Protein AF-A0A0B0PLJ2-F1 (afdb_monomer)

Secondary structure (DSSP, 8-state):
------------------S-----TT--S--PPPP---------SS-EEEEEE-TTSS-EEEEETTS-EE-

Organism: Gossypium arboreum (NCBI:txid29729)

Radius of gyration: 23.35 Å; Cα contacts (8 Å, |Δi|>4): 51; chains: 1; bounding box: 44×57×44 Å

Foldseek 3Di:
DDDDDDPDPDPPPPPPPPPDDPDDPPCVVPPDDDDDDPDDDDQDPADWDDWDADPVRPDIWTDDPVRDIDD

Solvent-accessible surface area (backbone atoms only — not comparable to full-atom values): 5259 Å² total; per-residue (Å²): 137,85,83,89,81,80,90,68,82,81,81,78,77,69,79,74,89,74,76,76,78,83,74,69,92,82,62,79,74,65,86,77,85,82,87,75,91,87,79,88,78,85,84,58,98,47,61,70,78,51,71,49,67,42,95,86,69,83,41,50,40,37,38,36,80,71,78,51,76,46,102

pLDDT: mean 76.12, std 20.11, range [38.81, 98.0]

Sequence (71 aa):
MDGFVEDGPLDDNVESFSSHEETDPIDAVGRCFTFMEVNSVRASRNKVICCDFSSDGKFLATGGHDKKAVL

Mean predicted aligned error: 16.37 Å

InterPro domains:
  IPR001680 WD40 repeat [PF00400] (40-69)
  IPR015943 WD40/YVTN repeat-like-containing domain superfamily [G3DSA:2.130.10.10] (26-71)
  IPR036322 WD40-repeat-containing domain superfamily [SSF50978] (37-68)
  IPR044716 Transcriptional corepressor LEUNIG-like [PTHR44376] (12-71)

Structure (mmCIF, N/CA/C/O backbone):
data_AF-A0A0B0PLJ2-F1
#
_entry.id   AF-A0A0B0PLJ2-F1
#
loop_
_atom_site.group_PDB
_atom_site.id
_atom_site.type_symbol
_atom_site.label_atom_id
_atom_site.label_alt_id
_atom_site.label_comp_id
_atom_site.label_asym_id
_atom_site.label_entity_id
_atom_site.label_seq_id
_atom_site.pdbx_PDB_ins_code
_atom_site.Cartn_x
_atom_site.Cartn_y
_atom_site.Cartn_z
_atom_site.occupancy
_atom_site.B_iso_or_equiv
_atom_site.auth_seq_id
_atom_site.auth_comp_id
_atom_site.auth_asym_id
_atom_site.auth_atom_id
_atom_site.pdbx_PDB_model_num
ATOM 1 N N . MET A 1 1 ? -21.159 44.766 -1.562 1.00 38.81 1 MET A N 1
ATOM 2 C CA . MET A 1 1 ? -20.437 43.504 -1.397 1.00 38.81 1 MET A CA 1
ATOM 3 C C . MET A 1 1 ? -20.325 42.848 -2.771 1.00 38.81 1 MET A C 1
ATOM 5 O O . MET A 1 1 ? -21.365 42.484 -3.296 1.00 38.81 1 MET A O 1
ATOM 9 N N . ASP A 1 2 ? -19.287 43.123 -3.560 1.00 40.69 2 ASP A N 1
ATOM 10 C CA . ASP A 1 2 ? -17.972 42.441 -3.641 1.00 40.69 2 ASP A CA 1
ATOM 11 C C . ASP A 1 2 ? -18.035 41.183 -4.522 1.00 40.69 2 ASP A C 1
ATOM 13 O O . ASP A 1 2 ? -18.796 40.271 -4.226 1.00 40.69 2 ASP A O 1
ATOM 17 N N . GLY A 1 3 ? -17.171 41.113 -5.541 1.00 46.66 3 GLY A N 1
ATOM 18 C CA . GLY A 1 3 ? -16.668 39.828 -6.043 1.00 46.66 3 GLY A CA 1
ATOM 19 C C . GLY A 1 3 ? -16.975 39.475 -7.496 1.00 46.66 3 GLY A C 1
ATOM 20 O O . GLY A 1 3 ? -17.913 38.746 -7.781 1.00 46.66 3 GLY A O 1
ATOM 21 N N . PHE A 1 4 ? -16.112 39.957 -8.388 1.00 47.22 4 PHE A N 1
ATOM 22 C CA . PHE A 1 4 ? -15.735 39.357 -9.673 1.00 47.22 4 PHE A CA 1
ATOM 23 C C . PHE A 1 4 ? -15.606 37.818 -9.627 1.00 47.22 4 PHE A C 1
ATOM 25 O O . PHE A 1 4 ? -14.998 37.307 -8.690 1.00 47.22 4 PHE A O 1
ATOM 32 N N . VAL A 1 5 ? -16.020 37.119 -10.691 1.00 50.00 5 VAL A N 1
ATOM 33 C CA . VAL A 1 5 ? -15.102 36.404 -11.606 1.00 50.00 5 VAL A CA 1
ATOM 34 C C . VAL A 1 5 ? -15.890 35.836 -12.793 1.00 50.00 5 VAL A C 1
ATOM 36 O O . VAL A 1 5 ? -16.895 35.153 -12.636 1.00 50.00 5 VAL A O 1
ATOM 39 N N . GLU A 1 6 ? -15.433 36.217 -13.979 1.00 52.62 6 GLU A N 1
ATOM 40 C CA . GLU A 1 6 ? -15.819 35.724 -15.297 1.00 52.62 6 GLU A CA 1
ATOM 41 C C . GLU A 1 6 ? -15.240 34.311 -15.463 1.00 52.62 6 GLU A C 1
ATOM 43 O O . GLU A 1 6 ? -14.037 34.129 -15.266 1.00 52.62 6 GLU A O 1
ATOM 48 N N . ASP A 1 7 ? -16.079 33.314 -15.766 1.00 53.84 7 ASP A N 1
ATOM 49 C CA . ASP A 1 7 ? -15.648 31.942 -16.066 1.00 53.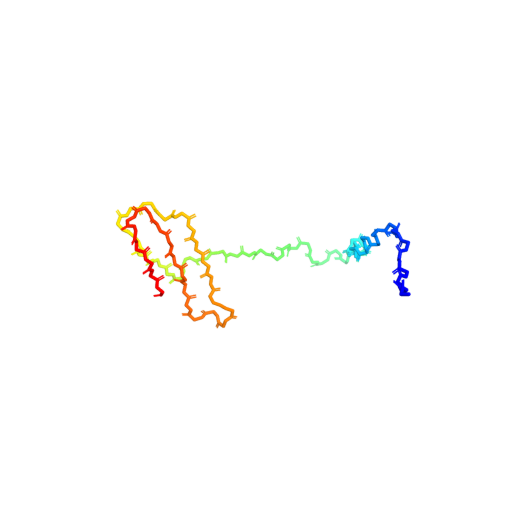84 7 ASP A CA 1
ATOM 50 C C . ASP A 1 7 ? -14.820 31.935 -17.363 1.00 53.84 7 ASP A C 1
ATOM 52 O O . ASP A 1 7 ? -15.331 31.738 -18.468 1.00 53.84 7 ASP A O 1
ATOM 56 N N . GLY A 1 8 ? -13.523 32.210 -17.230 1.00 56.19 8 GLY A N 1
ATOM 57 C CA . GLY A 1 8 ? -12.549 32.035 -18.297 1.00 56.19 8 GLY A CA 1
ATOM 58 C C . GLY A 1 8 ? -12.363 30.544 -18.601 1.00 56.19 8 GLY A C 1
ATOM 59 O O . GLY A 1 8 ? -12.364 29.729 -17.675 1.00 56.19 8 GLY A O 1
ATOM 60 N N . PRO A 1 9 ? -12.217 30.148 -19.877 1.00 57.88 9 PRO A N 1
ATOM 61 C CA . PRO A 1 9 ? -11.917 28.765 -20.217 1.00 57.88 9 PRO A CA 1
ATOM 62 C C . PRO A 1 9 ? -10.579 28.368 -19.588 1.00 57.88 9 PRO A C 1
ATOM 64 O O . PRO A 1 9 ? -9.597 29.092 -19.738 1.00 57.88 9 PRO A O 1
ATOM 67 N N . LEU A 1 10 ? -10.577 27.229 -18.887 1.00 56.16 10 LEU A N 1
ATOM 68 C CA . LEU A 1 10 ? -9.389 26.594 -18.320 1.00 56.16 10 LEU A CA 1
ATOM 69 C C . LEU A 1 10 ? -8.312 26.511 -19.401 1.00 56.16 10 LEU A C 1
ATOM 71 O O . LEU A 1 10 ? -8.465 25.800 -20.397 1.00 56.16 10 LEU A O 1
ATOM 75 N N . ASP A 1 11 ? -7.231 27.256 -19.217 1.00 56.38 11 ASP A N 1
ATOM 76 C CA . ASP A 1 11 ? -5.985 26.995 -19.903 1.00 56.38 11 ASP A CA 1
ATOM 77 C C . ASP A 1 11 ? -5.455 25.651 -19.393 1.00 56.38 11 ASP A C 1
ATOM 79 O O . ASP A 1 11 ? -4.682 25.561 -18.444 1.00 56.38 11 ASP A O 1
ATOM 83 N N . ASP A 1 12 ? -5.891 24.569 -20.039 1.00 58.41 12 ASP A N 1
ATOM 84 C CA . ASP A 1 12 ? -5.242 23.263 -19.979 1.00 58.41 12 ASP A CA 1
ATOM 85 C C . ASP A 1 12 ? -3.879 23.368 -20.689 1.00 58.41 12 ASP A C 1
ATOM 87 O O . ASP A 1 12 ? -3.634 22.768 -21.737 1.00 58.41 12 ASP A O 1
ATOM 91 N N . ASN A 1 13 ? -2.972 24.176 -20.135 1.00 60.06 13 ASN A N 1
ATOM 92 C CA . ASN A 1 13 ? -1.584 24.266 -20.564 1.00 60.06 13 ASN A CA 1
ATOM 93 C C . ASN A 1 13 ? -0.816 23.057 -20.015 1.00 60.06 13 ASN A C 1
ATOM 95 O O . ASN A 1 13 ? 0.105 23.176 -19.205 1.00 60.06 13 ASN A O 1
A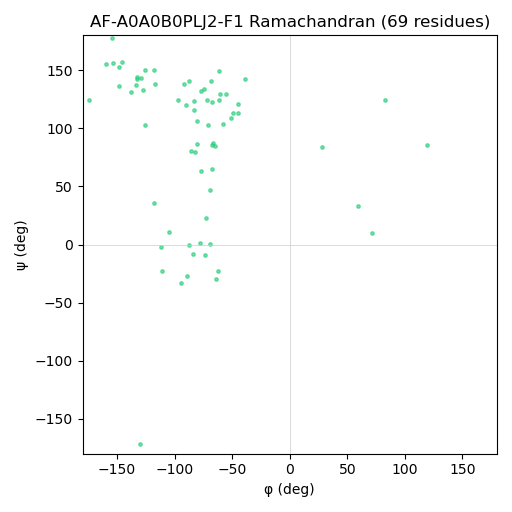TOM 99 N N . VAL A 1 14 ? -1.218 21.862 -20.455 1.00 57.16 14 VAL A N 1
ATOM 100 C CA . VAL A 1 14 ? -0.312 20.722 -20.470 1.00 57.16 14 VAL A CA 1
ATOM 101 C C . VAL A 1 14 ? 0.695 21.017 -21.574 1.00 57.16 14 VAL A C 1
ATOM 103 O O . VAL A 1 14 ? 0.383 20.945 -22.761 1.00 57.16 14 VAL A O 1
ATOM 106 N N . GLU A 1 15 ? 1.901 21.432 -21.193 1.00 51.22 15 GLU A N 1
ATOM 107 C CA . GLU A 1 15 ? 3.006 21.493 -22.140 1.00 51.22 15 GLU A CA 1
ATOM 108 C C . GLU A 1 15 ? 3.190 20.085 -22.713 1.00 51.22 15 GLU A C 1
ATOM 110 O O . GLU A 1 15 ? 3.668 19.157 -22.058 1.00 51.22 15 GLU A O 1
ATOM 115 N N . SER A 1 16 ? 2.716 19.909 -23.945 1.00 55.53 16 SER A N 1
ATOM 116 C CA . SER A 1 16 ? 2.928 18.713 -24.736 1.00 55.53 16 SER A CA 1
ATOM 117 C C . SER A 1 16 ? 4.414 18.673 -25.074 1.00 55.53 16 SER A C 1
ATOM 119 O O . SER A 1 16 ? 4.823 19.157 -26.126 1.00 55.53 16 SER A O 1
ATOM 121 N N . PHE A 1 17 ? 5.239 18.112 -24.185 1.00 50.22 17 PHE A N 1
ATOM 122 C CA . PHE A 1 17 ? 6.671 17.858 -24.409 1.00 50.22 17 PHE A CA 1
ATOM 123 C C . PHE A 1 17 ? 6.903 16.747 -25.449 1.00 50.22 17 PHE A C 1
ATOM 125 O O . PHE A 1 17 ? 7.694 15.828 -25.267 1.00 50.22 17 PHE A O 1
ATOM 132 N N . SER A 1 18 ? 6.194 16.823 -26.568 1.00 52.91 18 SER A N 1
ATOM 133 C CA . SER A 1 18 ? 6.381 15.994 -27.749 1.00 52.91 18 SER A CA 1
ATOM 134 C C . SER A 1 18 ? 6.762 16.862 -28.946 1.00 52.91 18 SER A C 1
ATOM 136 O O . SER A 1 18 ? 6.347 16.594 -30.071 1.00 52.91 18 SER A O 1
ATOM 138 N N . SER A 1 19 ? 7.536 17.923 -28.733 1.00 47.03 19 SER A N 1
ATOM 139 C CA . SER A 1 19 ? 8.249 18.591 -29.817 1.00 47.03 19 SER A CA 1
ATOM 140 C C . SER A 1 19 ? 9.577 17.873 -30.044 1.00 47.03 19 SER A C 1
ATOM 142 O O . SER A 1 19 ? 10.608 18.268 -29.519 1.00 47.03 19 SER A O 1
ATOM 144 N N . HIS A 1 20 ? 9.476 16.764 -30.780 1.00 56.53 20 HIS A N 1
ATOM 145 C CA . HIS A 1 20 ? 10.450 16.249 -31.746 1.00 56.53 20 HIS A CA 1
ATOM 146 C C . HIS A 1 20 ? 11.925 16.628 -31.485 1.00 56.53 20 HIS A C 1
ATOM 148 O O . HIS A 1 20 ? 12.442 17.562 -32.092 1.00 56.53 20 HIS A O 1
ATOM 154 N N . GLU A 1 21 ? 12.618 15.871 -30.629 1.00 49.50 21 GLU A N 1
ATOM 155 C CA . GLU A 1 21 ? 14.083 15.842 -30.671 1.00 49.50 21 GLU A CA 1
ATOM 156 C C . GLU A 1 21 ? 14.512 14.896 -31.800 1.00 49.50 21 GLU A C 1
ATOM 158 O O . GLU A 1 21 ? 14.344 13.674 -31.741 1.00 49.50 21 GLU A O 1
ATOM 163 N N . GLU A 1 22 ? 14.991 15.517 -32.876 1.00 49.97 22 GLU A N 1
ATOM 164 C CA . GLU A 1 22 ? 15.715 14.907 -33.986 1.00 49.97 22 GLU A CA 1
ATOM 165 C C . GLU A 1 22 ? 16.767 13.933 -33.432 1.00 49.97 22 GLU A C 1
ATOM 167 O O . GLU A 1 22 ? 17.682 14.309 -32.709 1.00 49.97 22 GLU A O 1
ATOM 172 N N . THR A 1 23 ? 16.557 12.645 -33.690 1.00 53.09 23 THR A N 1
ATOM 173 C CA . THR A 1 23 ? 17.326 11.555 -33.089 1.00 53.09 23 THR A CA 1
ATOM 174 C C . THR A 1 23 ? 18.623 11.334 -33.867 1.00 53.09 23 THR A C 1
ATOM 176 O O . THR A 1 23 ? 18.579 10.899 -35.020 1.00 53.09 23 THR A O 1
ATOM 179 N N . ASP A 1 24 ? 19.777 11.556 -33.233 1.00 58.97 24 ASP A N 1
ATOM 180 C CA . ASP A 1 24 ? 21.050 10.983 -33.679 1.00 58.97 24 ASP A CA 1
ATOM 181 C C . ASP A 1 24 ? 20.911 9.446 -33.779 1.00 58.97 24 ASP A C 1
ATOM 183 O O . ASP A 1 24 ? 20.475 8.803 -32.818 1.00 58.97 24 ASP A O 1
ATOM 187 N N . PRO A 1 25 ? 21.288 8.791 -34.896 1.00 58.03 25 PRO A N 1
ATOM 188 C CA . PRO A 1 25 ? 21.022 7.362 -35.114 1.00 58.03 25 PRO A CA 1
ATOM 189 C C . PRO A 1 25 ? 21.884 6.392 -34.270 1.00 58.03 25 PRO A C 1
ATOM 191 O O . PRO A 1 25 ? 22.044 5.231 -34.645 1.00 58.03 25 PRO A O 1
ATOM 194 N N . ILE A 1 26 ? 22.428 6.826 -33.127 1.00 58.38 26 ILE A N 1
ATOM 195 C CA . ILE A 1 26 ? 23.298 6.025 -32.246 1.00 58.38 26 ILE A CA 1
ATOM 196 C C . ILE A 1 26 ? 22.645 5.680 -30.887 1.00 58.38 26 ILE A C 1
ATOM 198 O O . ILE A 1 26 ? 23.194 4.870 -30.149 1.00 58.38 26 ILE A O 1
ATOM 202 N N . ASP A 1 27 ? 21.425 6.146 -30.593 1.00 54.28 27 ASP A N 1
ATOM 203 C CA . ASP A 1 27 ? 20.691 5.774 -29.360 1.00 54.28 27 ASP A CA 1
ATOM 204 C C . ASP A 1 27 ? 19.542 4.765 -29.581 1.00 54.28 27 ASP A C 1
ATOM 206 O O . ASP A 1 27 ? 18.756 4.468 -28.679 1.00 54.28 27 ASP A O 1
ATOM 210 N N . ALA A 1 28 ? 19.453 4.161 -30.774 1.00 54.72 28 ALA A N 1
ATOM 211 C CA . ALA A 1 28 ? 18.392 3.216 -31.152 1.00 54.72 28 ALA A CA 1
ATOM 212 C C . ALA A 1 28 ? 18.436 1.851 -30.426 1.00 54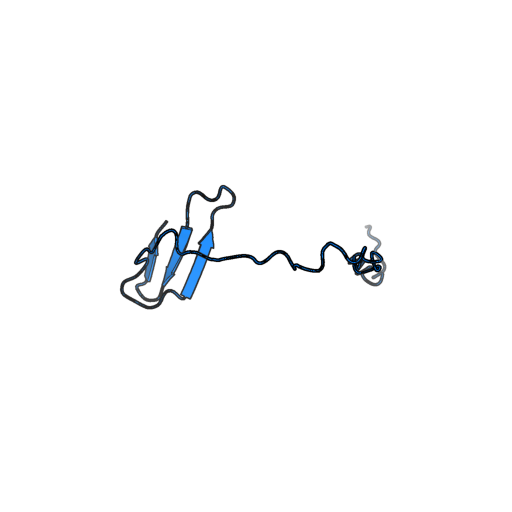.72 28 ALA A C 1
ATOM 214 O O . ALA A 1 28 ? 17.567 1.005 -30.648 1.00 54.72 28 ALA A O 1
ATOM 215 N N . VAL A 1 29 ? 19.396 1.623 -29.523 1.00 59.44 29 VAL A N 1
ATOM 216 C CA . VAL A 1 29 ? 19.249 0.582 -28.497 1.00 59.44 29 VAL A CA 1
ATOM 217 C C . VAL A 1 29 ? 18.424 1.197 -27.375 1.00 59.44 29 VAL A C 1
ATOM 219 O O . VAL A 1 29 ? 18.956 1.670 -26.372 1.00 59.44 29 VAL A O 1
ATOM 222 N N . GLY A 1 30 ? 17.107 1.237 -27.591 1.00 67.38 30 GLY A N 1
ATOM 223 C CA . GLY A 1 30 ? 16.149 1.759 -26.625 1.00 67.38 30 GLY A CA 1
ATOM 224 C C . GLY A 1 30 ? 16.471 1.230 -25.232 1.00 67.38 30 GLY A C 1
ATOM 225 O O . GLY A 1 30 ? 16.550 0.017 -25.026 1.00 67.38 30 GLY A O 1
ATOM 226 N N . ARG A 1 31 ? 16.721 2.147 -24.291 1.00 70.69 31 ARG A N 1
ATOM 227 C CA . ARG A 1 31 ? 17.014 1.812 -22.894 1.00 70.69 31 ARG A CA 1
ATOM 228 C C . ARG A 1 31 ? 15.929 0.861 -22.390 1.00 70.69 31 ARG A C 1
ATOM 230 O O . ARG A 1 31 ? 14.773 1.247 -22.240 1.00 70.69 31 ARG A O 1
ATOM 237 N N . CYS A 1 32 ? 16.303 -0.397 -22.191 1.00 75.44 32 CYS A N 1
ATOM 238 C CA . CYS A 1 32 ? 15.394 -1.445 -21.760 1.00 75.44 32 CYS A CA 1
ATOM 239 C C . CYS A 1 32 ? 15.392 -1.484 -20.233 1.00 75.44 32 CYS A C 1
ATOM 241 O O . CYS A 1 32 ? 16.434 -1.698 -19.614 1.00 75.44 32 CYS A O 1
ATOM 243 N N . PHE A 1 33 ? 14.229 -1.269 -19.621 1.00 84.56 33 PHE A N 1
ATOM 244 C CA . PHE A 1 33 ? 14.066 -1.458 -18.185 1.00 84.56 33 PHE A CA 1
ATOM 245 C C . PHE A 1 33 ? 13.811 -2.936 -17.899 1.00 84.56 33 PHE A C 1
ATOM 247 O O . PHE A 1 33 ? 12.856 -3.523 -18.406 1.00 84.56 33 PHE A O 1
ATOM 254 N N . THR A 1 34 ? 14.650 -3.538 -17.060 1.00 89.00 34 THR A N 1
ATOM 255 C CA . THR A 1 34 ? 14.411 -4.880 -16.523 1.00 89.00 34 THR A CA 1
ATOM 256 C C . THR A 1 34 ? 13.790 -4.763 -15.139 1.00 89.00 34 THR A C 1
ATOM 258 O O . THR A 1 34 ? 14.372 -4.136 -14.254 1.00 89.00 34 THR A O 1
ATOM 261 N N . PHE A 1 35 ? 12.633 -5.387 -14.933 1.00 91.56 35 PHE A N 1
ATOM 262 C CA . PHE A 1 35 ? 12.011 -5.488 -13.615 1.00 91.56 35 PHE A CA 1
ATOM 263 C C . PHE A 1 35 ? 12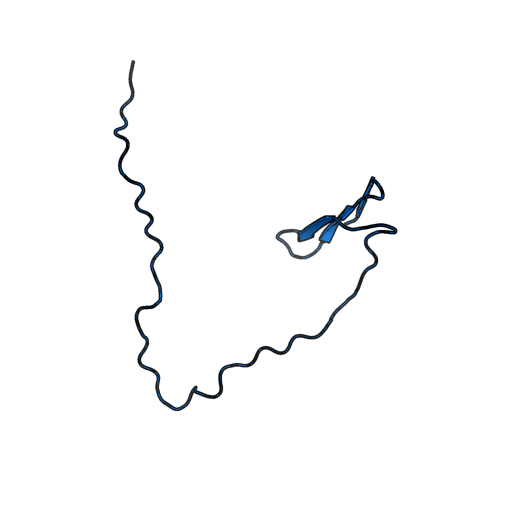.455 -6.777 -12.926 1.00 91.56 35 PHE A C 1
ATOM 265 O O . PHE A 1 35 ? 12.501 -7.838 -13.545 1.00 91.56 35 PHE A O 1
ATOM 272 N N . MET A 1 36 ? 12.754 -6.682 -11.636 1.00 95.31 36 MET A N 1
ATOM 273 C CA . MET A 1 36 ? 13.041 -7.822 -10.773 1.00 95.31 36 MET A CA 1
ATOM 274 C C . MET A 1 36 ? 12.249 -7.653 -9.481 1.00 95.31 36 MET A C 1
ATOM 276 O O . MET A 1 36 ? 12.170 -6.551 -8.939 1.00 95.31 36 MET A O 1
ATOM 280 N N . GLU A 1 37 ? 11.653 -8.736 -8.992 1.00 95.38 37 GLU A N 1
ATOM 281 C CA . GLU A 1 37 ? 10.991 -8.731 -7.693 1.00 95.38 37 GLU A CA 1
ATOM 282 C C . GLU A 1 37 ? 12.035 -8.566 -6.584 1.00 95.38 37 GLU A C 1
ATOM 284 O O . GLU A 1 37 ? 12.969 -9.357 -6.473 1.00 95.38 37 GLU A O 1
ATOM 289 N N . VAL A 1 38 ? 11.878 -7.525 -5.767 1.00 94.81 38 VAL A N 1
ATOM 290 C CA . VAL A 1 38 ? 12.771 -7.259 -4.628 1.00 94.81 38 VAL A CA 1
ATOM 291 C C . VAL A 1 38 ? 12.211 -7.864 -3.341 1.00 94.81 38 VAL A C 1
ATOM 293 O O . VAL A 1 38 ? 12.973 -8.287 -2.474 1.00 94.81 38 VAL A O 1
ATOM 296 N N . ASN A 1 39 ? 10.883 -7.899 -3.198 1.00 93.44 39 ASN A N 1
ATOM 297 C CA . ASN A 1 39 ? 10.207 -8.424 -2.017 1.00 93.44 39 ASN A CA 1
ATOM 298 C C . ASN A 1 39 ? 8.744 -8.790 -2.316 1.00 93.44 39 ASN A C 1
ATOM 300 O O . ASN A 1 39 ? 8.108 -8.168 -3.168 1.00 93.44 39 ASN A O 1
ATOM 304 N N . SER A 1 40 ? 8.192 -9.713 -1.525 1.00 92.69 40 SER A N 1
ATOM 305 C CA . SER A 1 40 ? 6.770 -10.054 -1.514 1.00 92.69 40 SER A CA 1
ATOM 306 C C . SER A 1 40 ? 6.271 -10.238 -0.087 1.00 92.69 40 SER A C 1
ATOM 308 O O . SER A 1 40 ? 6.879 -10.925 0.735 1.00 92.69 40 SER A O 1
ATOM 310 N N . VAL A 1 41 ? 5.145 -9.594 0.220 1.00 91.69 41 VAL A N 1
ATOM 311 C CA . VAL A 1 41 ? 4.552 -9.573 1.558 1.00 91.69 41 VAL A CA 1
ATOM 312 C C . VAL A 1 41 ? 3.098 -9.999 1.473 1.00 91.69 41 VAL A C 1
ATOM 314 O O . VAL A 1 41 ? 2.313 -9.488 0.672 1.00 91.69 41 VAL A O 1
ATOM 317 N N . ARG A 1 42 ? 2.697 -10.906 2.366 1.00 93.25 42 ARG A N 1
ATOM 318 C CA . ARG A 1 42 ? 1.290 -11.267 2.526 1.00 93.25 42 ARG A CA 1
ATOM 319 C C . ARG A 1 42 ? 0.565 -10.230 3.387 1.00 93.25 42 ARG A C 1
ATOM 321 O O . ARG A 1 42 ? 0.403 -10.425 4.588 1.00 93.25 42 ARG A O 1
ATOM 328 N N . ALA A 1 43 ? 0.077 -9.172 2.748 1.00 93.00 43 ALA A N 1
ATOM 329 C CA . ALA A 1 43 ? -0.662 -8.093 3.406 1.00 93.00 43 ALA A CA 1
ATOM 330 C C . ALA A 1 43 ? -1.998 -8.533 4.041 1.00 93.00 43 ALA A C 1
ATOM 332 O O . ALA A 1 43 ? -2.434 -7.964 5.036 1.00 93.00 43 ALA A O 1
ATOM 333 N N . SER A 1 44 ? -2.659 -9.558 3.491 1.00 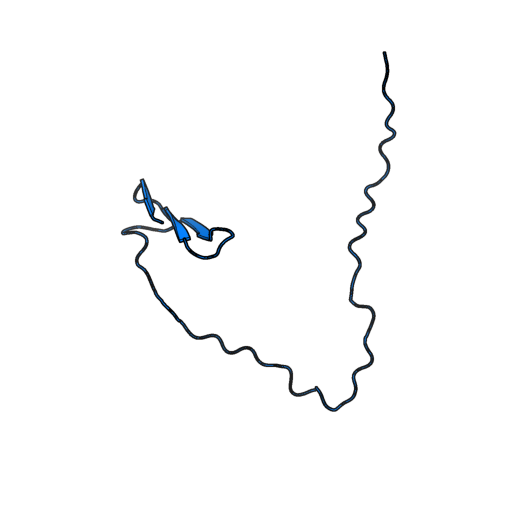93.88 44 SER A N 1
ATOM 334 C CA . SER A 1 44 ? -3.978 -9.999 3.959 1.00 93.88 44 SER A CA 1
ATOM 335 C C . SER A 1 44 ? -4.171 -11.517 3.857 1.00 93.88 44 SER A C 1
ATOM 337 O O . SER A 1 44 ? -3.523 -12.227 3.077 1.00 93.88 44 SER A O 1
ATOM 339 N N . ARG A 1 45 ? -5.100 -12.053 4.662 1.00 94.31 45 ARG A N 1
ATOM 340 C CA . ARG A 1 45 ? -5.620 -13.425 4.487 1.00 94.31 45 ARG A CA 1
ATOM 341 C C . ARG A 1 45 ? -6.760 -13.494 3.464 1.00 94.31 45 ARG A C 1
ATOM 343 O O . ARG A 1 45 ? -7.167 -14.600 3.124 1.00 94.31 45 ARG A O 1
ATOM 350 N N . ASN A 1 46 ? -7.250 -12.350 2.990 1.00 96.06 46 ASN A N 1
ATOM 351 C CA . ASN A 1 46 ? -8.325 -12.208 2.012 1.00 96.06 46 ASN A CA 1
ATOM 352 C C . ASN A 1 46 ? -7.883 -11.244 0.887 1.00 96.06 46 ASN A C 1
ATOM 354 O O . ASN A 1 46 ? -6.713 -10.875 0.798 1.00 96.06 46 ASN A O 1
ATOM 358 N N . LYS A 1 47 ? -8.802 -10.857 -0.001 1.00 95.75 47 LYS A N 1
ATOM 359 C CA . LYS A 1 47 ? -8.533 -9.929 -1.099 1.00 95.75 47 LYS A CA 1
ATOM 360 C C . LYS A 1 47 ? -8.100 -8.558 -0.565 1.00 95.75 47 LYS A C 1
ATOM 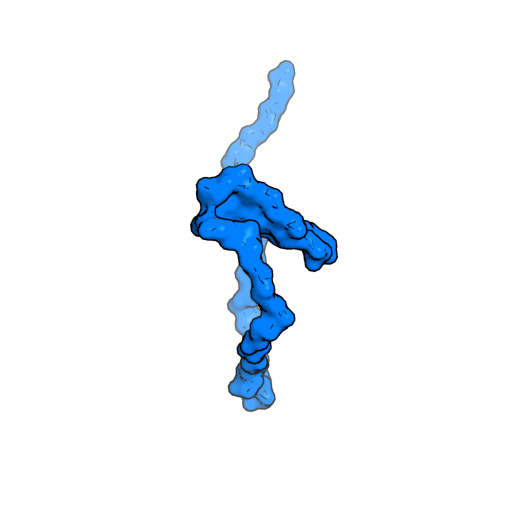362 O O . LYS A 1 47 ? -8.845 -7.926 0.188 1.00 95.75 47 LYS A O 1
ATOM 367 N N . VAL A 1 48 ? -6.933 -8.101 -1.015 1.00 96.50 48 VAL A N 1
ATOM 368 C CA . VAL A 1 48 ? -6.492 -6.702 -0.918 1.00 96.50 48 VAL A CA 1
ATOM 369 C C . VAL A 1 48 ? -7.231 -5.904 -1.992 1.00 96.50 48 VAL A C 1
ATOM 371 O O . VAL A 1 48 ? -7.330 -6.353 -3.135 1.00 96.50 48 VAL A O 1
ATOM 374 N N . ILE A 1 49 ? -7.799 -4.759 -1.620 1.00 96.62 49 ILE A N 1
ATOM 375 C CA . ILE A 1 49 ? -8.597 -3.907 -2.516 1.00 96.62 49 ILE A CA 1
ATOM 376 C C . ILE A 1 49 ? -7.903 -2.585 -2.849 1.00 96.62 49 ILE A C 1
ATOM 378 O O . ILE A 1 49 ? -8.216 -1.990 -3.874 1.00 96.62 49 ILE A O 1
ATOM 382 N N . CYS A 1 50 ? -6.973 -2.138 -2.005 1.00 95.06 50 CYS A N 1
ATOM 383 C CA . CYS A 1 50 ? -6.196 -0.923 -2.204 1.00 95.06 50 CYS A CA 1
ATOM 384 C C . CYS A 1 50 ? -4.841 -1.019 -1.495 1.00 95.06 50 CYS A C 1
ATOM 386 O O . CYS A 1 50 ? -4.679 -1.763 -0.518 1.00 95.06 50 CYS A O 1
ATOM 388 N N . CYS A 1 51 ? -3.882 -0.243 -1.988 1.00 96.00 51 CYS A N 1
ATOM 389 C CA . CYS A 1 51 ? -2.600 -0.009 -1.347 1.00 96.00 51 CYS A CA 1
ATOM 390 C C . CYS A 1 51 ? -2.091 1.397 -1.674 1.00 96.00 51 CYS A C 1
ATOM 392 O O . CYS A 1 51 ? -2.440 1.941 -2.721 1.00 96.00 51 CYS A O 1
ATOM 394 N N . ASP A 1 52 ? -1.289 1.963 -0.776 1.00 97.56 52 ASP A N 1
ATOM 395 C CA . ASP A 1 52 ? -0.638 3.255 -0.977 1.00 97.56 52 ASP A CA 1
ATOM 396 C C . ASP A 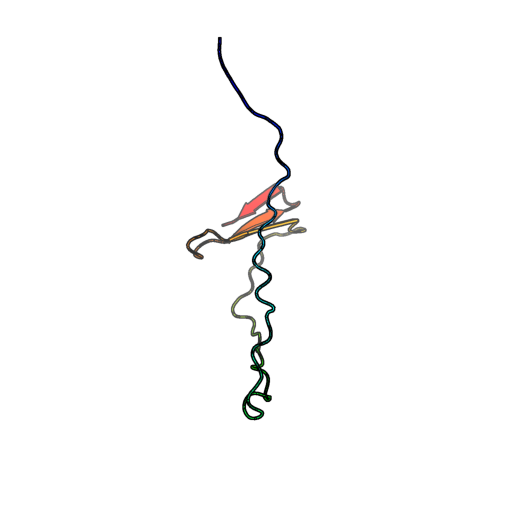1 52 ? 0.718 3.290 -0.267 1.00 97.56 52 ASP A C 1
ATOM 398 O O . ASP A 1 52 ? 0.851 2.813 0.867 1.00 97.56 52 ASP A O 1
ATOM 402 N N . PHE A 1 53 ? 1.730 3.829 -0.940 1.00 97.06 53 PHE A N 1
ATOM 403 C CA . PHE A 1 53 ? 3.046 4.022 -0.337 1.00 97.06 53 PHE A CA 1
ATOM 404 C C . PHE A 1 53 ? 3.088 5.368 0.374 1.00 97.06 53 PHE A C 1
ATOM 406 O O . PHE A 1 53 ? 2.602 6.374 -0.139 1.00 97.06 53 PHE A O 1
ATOM 413 N N . SER A 1 54 ? 3.734 5.413 1.537 1.00 97.25 54 SER A N 1
ATOM 414 C CA . SER A 1 54 ? 4.051 6.696 2.155 1.00 97.25 54 SER A CA 1
ATOM 415 C C . SER A 1 54 ? 4.965 7.519 1.240 1.00 97.25 54 SER A C 1
ATOM 417 O O . SER A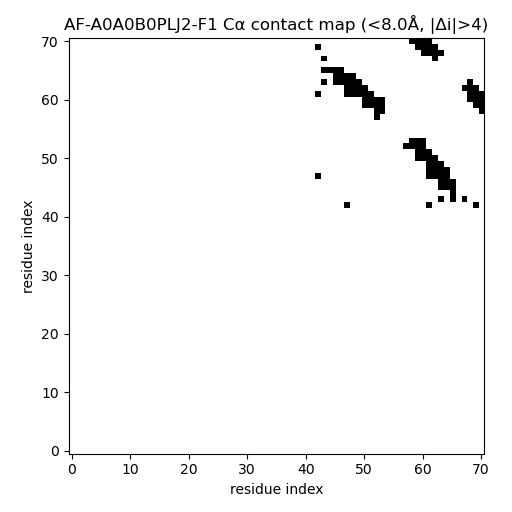 1 54 ? 5.799 6.975 0.517 1.00 97.25 54 SER A O 1
ATOM 419 N N . SER A 1 55 ? 4.859 8.848 1.296 1.00 98.00 55 SER A N 1
ATOM 420 C CA . SER A 1 55 ? 5.654 9.748 0.442 1.00 98.00 55 SER A CA 1
ATOM 421 C C . SER A 1 55 ? 7.167 9.643 0.678 1.00 98.00 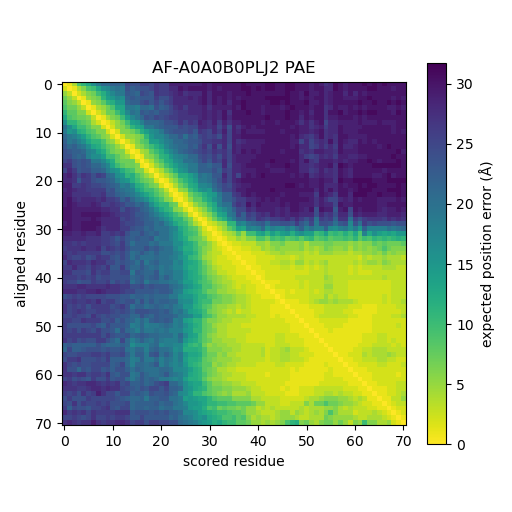55 SER A C 1
ATOM 423 O O . SER A 1 55 ? 7.952 9.984 -0.199 1.00 98.00 55 SER A O 1
ATOM 425 N N . ASP A 1 56 ? 7.583 9.167 1.857 1.00 97.19 56 ASP A N 1
ATOM 426 C CA . ASP A 1 56 ? 8.984 8.885 2.183 1.00 97.19 56 ASP A CA 1
ATOM 427 C C . ASP A 1 56 ? 9.440 7.467 1.785 1.00 97.19 56 ASP A C 1
ATOM 429 O O . ASP A 1 56 ? 10.596 7.111 2.016 1.00 97.19 56 ASP A O 1
ATOM 433 N N . GLY A 1 57 ? 8.543 6.658 1.209 1.00 95.25 57 GLY A N 1
ATOM 434 C CA . GLY A 1 57 ? 8.812 5.320 0.684 1.00 95.25 57 GLY A CA 1
ATOM 435 C C . GLY A 1 57 ? 9.079 4.243 1.738 1.00 95.25 57 GLY A C 1
ATOM 436 O O . GLY A 1 57 ? 9.525 3.154 1.382 1.00 95.25 57 GLY A O 1
ATOM 437 N N . LYS A 1 58 ? 8.852 4.523 3.028 1.00 94.50 58 LYS A N 1
ATOM 438 C CA . LYS A 1 58 ? 9.185 3.590 4.120 1.00 94.50 58 LYS A CA 1
ATOM 439 C C . LYS A 1 58 ? 8.070 2.618 4.469 1.00 94.50 58 LYS A C 1
ATOM 441 O O . LYS A 1 58 ? 8.363 1.542 4.985 1.00 94.50 58 LYS A O 1
ATOM 446 N N . PHE A 1 59 ? 6.822 3.002 4.225 1.00 94.69 59 PHE A N 1
ATOM 447 C CA . PHE A 1 59 ? 5.651 2.227 4.615 1.00 94.69 59 PHE A CA 1
ATOM 448 C C . PHE A 1 59 ? 4.748 1.967 3.422 1.00 94.69 59 PHE A C 1
ATOM 450 O O . PHE A 1 59 ? 4.662 2.776 2.494 1.00 94.69 59 PHE A O 1
ATOM 457 N N . LEU A 1 60 ? 4.046 0.839 3.486 1.00 95.38 60 LEU A N 1
ATOM 458 C CA . LEU A 1 60 ? 3.049 0.452 2.504 1.00 95.38 60 LEU A CA 1
ATOM 459 C C . LEU A 1 60 ? 1.742 0.173 3.238 1.00 95.38 60 LEU A C 1
ATOM 461 O O . LEU A 1 60 ? 1.561 -0.886 3.835 1.00 95.38 60 LEU A O 1
ATOM 465 N N . ALA A 1 61 ? 0.810 1.116 3.158 1.00 96.12 61 ALA A N 1
ATOM 466 C CA . ALA A 1 61 ? -0.528 0.909 3.675 1.00 96.12 61 ALA A CA 1
ATOM 467 C C . ALA A 1 61 ? -1.299 -0.027 2.739 1.00 96.12 61 ALA A C 1
ATOM 469 O O . ALA A 1 61 ? -1.311 0.156 1.522 1.00 96.12 61 ALA A O 1
ATOM 470 N N . THR A 1 62 ? -1.980 -1.023 3.301 1.00 96.50 62 THR A N 1
ATOM 471 C CA . THR A 1 62 ? -2.850 -1.939 2.545 1.00 96.50 62 THR A CA 1
ATOM 472 C C . THR A 1 62 ? -4.198 -2.107 3.235 1.00 96.50 62 THR A C 1
ATOM 474 O O . THR A 1 62 ? -4.278 -2.121 4.464 1.00 96.50 62 THR A O 1
ATOM 477 N N . GLY A 1 63 ? -5.266 -2.238 2.443 1.00 95.50 63 GLY A N 1
ATOM 478 C CA . GLY A 1 63 ? -6.631 -2.444 2.931 1.00 95.50 63 GLY A CA 1
ATOM 479 C C . GLY A 1 63 ? -7.333 -3.577 2.189 1.00 95.50 63 GLY A C 1
ATOM 480 O O . GLY A 1 63 ? -7.146 -3.763 0.982 1.00 95.50 63 GLY A O 1
ATOM 481 N N . GLY A 1 64 ? -8.142 -4.361 2.905 1.00 95.25 64 GLY A N 1
ATOM 482 C CA . GLY A 1 64 ? -8.736 -5.578 2.361 1.00 95.25 64 GLY A CA 1
ATOM 483 C C . GLY A 1 64 ? -10.046 -6.019 3.005 1.00 95.25 64 GLY A C 1
ATOM 484 O O . GLY A 1 64 ? -10.569 -5.438 3.957 1.00 95.25 64 GLY A O 1
ATOM 485 N N . HIS A 1 65 ? -10.583 -7.107 2.461 1.00 96.50 65 HIS A N 1
ATOM 486 C CA . HIS A 1 65 ? -11.874 -7.673 2.859 1.00 96.50 65 HIS A CA 1
ATOM 487 C C . HIS A 1 65 ? -11.840 -8.400 4.216 1.00 96.50 65 HIS A C 1
ATOM 489 O O . HIS A 1 65 ? -12.878 -8.792 4.756 1.00 96.50 65 HIS A O 1
ATOM 495 N N . ASP A 1 66 ? -10.644 -8.597 4.769 1.00 94.19 66 ASP A N 1
ATOM 496 C CA . ASP A 1 66 ? -10.433 -9.098 6.126 1.00 94.19 66 ASP A CA 1
ATOM 497 C C . ASP A 1 66 ? -10.646 -8.024 7.202 1.00 94.19 66 ASP A C 1
ATOM 499 O O . ASP A 1 66 ? -10.521 -8.336 8.387 1.00 94.19 66 ASP A O 1
ATOM 503 N N . LYS A 1 67 ? -11.022 -6.800 6.795 1.00 90.75 67 LYS A N 1
ATOM 504 C CA . LYS A 1 67 ? -11.288 -5.650 7.671 1.00 90.75 67 LYS A CA 1
ATOM 505 C C . LYS A 1 67 ? -10.063 -5.277 8.509 1.00 90.75 67 LYS A C 1
ATOM 507 O O . LYS A 1 67 ? -10.199 -4.848 9.654 1.00 90.75 67 LYS A O 1
ATOM 512 N N . LYS A 1 68 ? -8.869 -5.473 7.943 1.00 90.19 68 LYS A N 1
ATOM 513 C CA . LYS A 1 68 ? -7.591 -5.093 8.544 1.00 90.19 68 LYS A CA 1
ATOM 514 C C . LYS A 1 68 ? -6.882 -4.061 7.675 1.00 90.19 68 LYS A C 1
ATOM 516 O O . LYS A 1 68 ? -7.031 -4.062 6.455 1.00 90.19 68 LYS A O 1
ATOM 521 N N . ALA A 1 69 ? -6.107 -3.213 8.340 1.00 82.44 69 ALA A N 1
ATOM 522 C CA . ALA A 1 69 ? -5.117 -2.345 7.726 1.00 82.44 69 ALA A CA 1
ATOM 523 C C . ALA A 1 69 ? -3.731 -2.744 8.252 1.00 82.44 69 ALA A C 1
ATOM 525 O O . ALA A 1 69 ? -3.590 -3.042 9.442 1.00 82.44 69 ALA A O 1
ATOM 526 N N . VAL A 1 70 ? -2.738 -2.788 7.365 1.00 81.94 70 VAL A N 1
ATOM 527 C CA . VAL A 1 70 ? -1.336 -3.134 7.666 1.00 81.94 70 VAL A CA 1
ATOM 528 C C . VAL A 1 70 ? -0.434 -2.048 7.067 1.00 81.94 70 VAL A C 1
ATOM 530 O O . VAL A 1 70 ? -0.785 -1.531 6.004 1.00 81.94 70 VAL A O 1
ATOM 533 N N . LEU A 1 71 ? 0.663 -1.699 7.757 1.00 84.19 71 LEU A N 1
ATOM 534 C CA . LEU A 1 71 ? 1.698 -0.734 7.340 1.00 84.19 71 LEU A CA 1
ATOM 535 C C . LEU A 1 71 ? 3.065 -1.404 7.161 1.00 84.19 71 LEU A C 1
ATOM 537 O O . LEU A 1 71 ? 3.329 -2.366 7.922 1.00 84.19 71 LEU A O 1
#